Protein AF-A0A536Z764-F1 (afdb_monomer_lite)

pLDDT: mean 88.64, std 11.01, range [45.94, 98.25]

Sequence (79 aa):
MSVEERLPEPSNPLGMDGIEFIEYATSQPQAFGDLLQRMGFVPLARHRSREVMLYRQGPMNLIVNSHGATTAMPTVSAV

Foldseek 3Di:
DDPPPPDDDDDPPVPDDDWQAKEKEALCQPVVVVVCVVVPWDFDDADDPARWTWTDDVRYIYIYHDGPRPDHDIDMDID

Radius of gyration: 17.49 Å; chains: 1; bounding box: 34×39×53 Å

Structure (mmCIF, N/CA/C/O backbone):
data_AF-A0A536Z764-F1
#
_entry.id   AF-A0A536Z764-F1
#
loop_
_atom_site.group_PDB
_atom_site.id
_atom_site.type_symbol
_atom_site.label_atom_id
_atom_site.label_alt_id
_atom_site.label_comp_id
_atom_site.label_asym_id
_atom_site.label_entity_id
_atom_site.label_seq_id
_atom_site.pdbx_PDB_ins_code
_atom_site.Cartn_x
_atom_site.Cartn_y
_atom_site.Cartn_z
_atom_site.occupancy
_atom_site.B_iso_or_equiv
_atom_site.auth_seq_id
_atom_site.auth_comp_id
_atom_site.auth_asym_id
_atom_site.auth_atom_id
_atom_site.pdbx_PDB_model_num
ATOM 1 N N . MET A 1 1 ? 1.502 28.564 -40.063 1.00 45.94 1 MET A N 1
ATOM 2 C CA . MET A 1 1 ? 2.734 28.510 -39.254 1.00 45.94 1 MET A CA 1
ATOM 3 C C . MET A 1 1 ? 2.406 27.672 -38.037 1.00 45.94 1 MET A C 1
ATOM 5 O O . MET A 1 1 ? 1.664 28.141 -37.185 1.00 45.94 1 MET A O 1
ATOM 9 N N . SER A 1 2 ? 2.828 26.410 -38.036 1.00 58.25 2 SER A N 1
ATOM 10 C CA . SER A 1 2 ? 2.649 25.511 -36.895 1.00 58.25 2 SER A CA 1
ATOM 11 C C . SER A 1 2 ? 3.759 25.823 -35.904 1.00 58.25 2 SER A C 1
ATOM 13 O O . SER A 1 2 ? 4.934 25.753 -36.255 1.00 58.25 2 SER A O 1
ATOM 15 N N . VAL A 1 3 ? 3.392 26.270 -34.708 1.00 65.69 3 VAL A N 1
ATOM 16 C CA . VAL A 1 3 ? 4.351 26.432 -33.620 1.00 65.69 3 VAL A CA 1
ATOM 17 C C . VAL A 1 3 ? 4.523 25.044 -33.024 1.00 65.69 3 VAL A C 1
ATOM 19 O O . VAL A 1 3 ? 3.657 24.576 -32.292 1.00 65.69 3 VAL A O 1
ATOM 22 N N . GLU A 1 4 ? 5.590 24.350 -33.412 1.00 67.50 4 GLU A N 1
ATOM 23 C CA . GLU A 1 4 ? 6.024 23.156 -32.695 1.00 67.50 4 GLU A CA 1
ATOM 24 C C . GLU A 1 4 ? 6.454 23.605 -31.300 1.00 67.50 4 GLU A C 1
ATOM 26 O O . GLU A 1 4 ? 7.479 24.271 -31.122 1.00 67.50 4 GLU A O 1
ATOM 31 N N . GLU A 1 5 ? 5.619 23.304 -30.310 1.00 68.31 5 GLU A N 1
ATOM 32 C CA . GLU A 1 5 ? 5.936 23.515 -28.908 1.00 68.31 5 GLU A CA 1
ATOM 33 C C . GLU A 1 5 ? 7.103 22.591 -28.549 1.00 68.31 5 GLU A C 1
ATOM 35 O O . GLU A 1 5 ? 6.936 21.407 -28.260 1.00 68.31 5 GLU A O 1
ATOM 40 N N . ARG A 1 6 ? 8.326 23.123 -28.644 1.00 66.38 6 ARG A N 1
ATOM 41 C CA . ARG A 1 6 ? 9.540 22.450 -28.183 1.00 66.38 6 ARG A CA 1
ATOM 42 C C . ARG A 1 6 ? 9.501 22.391 -26.661 1.00 66.38 6 ARG A C 1
ATOM 44 O O . ARG A 1 6 ? 10.058 23.258 -25.989 1.00 66.38 6 ARG A O 1
ATOM 51 N N . LEU A 1 7 ? 8.835 21.373 -26.129 1.00 72.69 7 LEU A N 1
ATOM 52 C CA . LEU A 1 7 ? 8.971 20.999 -24.730 1.00 72.69 7 LEU A CA 1
ATOM 53 C C . LEU A 1 7 ? 10.456 20.678 -24.481 1.00 72.69 7 LEU A C 1
ATOM 55 O O . LEU A 1 7 ? 11.057 19.952 -25.280 1.00 72.69 7 LEU A O 1
ATOM 59 N N . PRO A 1 8 ? 11.088 21.254 -23.443 1.00 69.50 8 PRO A N 1
ATOM 60 C CA . PRO A 1 8 ? 12.455 20.896 -23.095 1.00 69.50 8 PRO A CA 1
ATOM 61 C C . PRO A 1 8 ? 12.521 19.387 -22.853 1.00 69.50 8 PRO A C 1
ATOM 63 O O . PRO A 1 8 ? 11.618 18.830 -22.225 1.00 69.50 8 PRO A O 1
ATOM 66 N N . GLU A 1 9 ? 13.572 18.728 -23.352 1.00 70.12 9 GLU A N 1
ATOM 67 C CA . GLU A 1 9 ? 13.775 17.318 -23.030 1.00 70.12 9 GLU A CA 1
ATOM 68 C C . GLU A 1 9 ? 13.847 17.191 -21.506 1.00 70.12 9 GLU A C 1
ATOM 70 O O . GLU A 1 9 ? 14.646 17.900 -20.879 1.00 70.12 9 GLU A O 1
ATOM 75 N N . PRO A 1 10 ? 12.983 16.368 -20.889 1.00 70.75 10 PRO A N 1
ATOM 76 C CA . PRO A 1 10 ? 12.937 16.265 -19.446 1.00 70.75 10 PRO A CA 1
ATOM 77 C C . PRO A 1 10 ? 14.278 15.717 -18.967 1.00 70.75 10 PRO A C 1
ATOM 79 O O . PRO A 1 10 ? 14.602 14.546 -19.160 1.00 70.75 10 PRO A O 1
ATOM 82 N N . SER A 1 11 ? 15.084 16.577 -18.346 1.00 81.25 11 SER A N 1
ATOM 83 C CA . SER A 1 11 ? 16.247 16.120 -17.607 1.00 81.25 11 SER A CA 1
ATOM 84 C C . SER A 1 11 ? 15.737 15.380 -16.372 1.00 81.25 11 SER A C 1
ATOM 86 O O . SER A 1 11 ? 14.905 15.892 -15.625 1.00 81.25 11 SER A O 1
ATOM 88 N N . ASN A 1 12 ? 16.219 14.155 -16.161 1.00 79.69 12 ASN A N 1
ATOM 89 C CA . ASN A 1 12 ? 15.900 13.351 -14.982 1.00 79.69 12 ASN A CA 1
ATOM 90 C C . ASN A 1 12 ? 17.125 13.261 -14.053 1.00 79.69 12 ASN A C 1
ATOM 92 O O . ASN A 1 12 ? 17.725 12.194 -13.928 1.00 79.69 12 ASN A O 1
ATOM 96 N N . PRO A 1 13 ? 17.552 14.372 -13.419 1.00 86.31 13 PRO A N 1
ATOM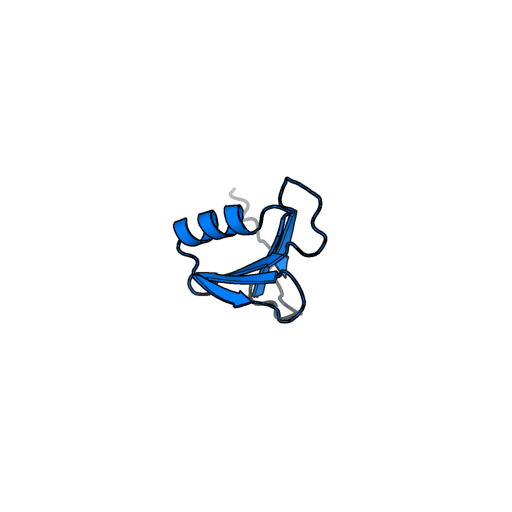 97 C CA . PRO A 1 13 ? 18.753 14.397 -12.582 1.00 86.31 13 PRO A CA 1
ATOM 98 C C . PRO A 1 13 ? 18.628 13.519 -11.331 1.00 86.31 13 PRO A C 1
ATOM 100 O O . PRO A 1 13 ? 19.639 13.123 -10.761 1.00 86.31 13 PRO A O 1
ATOM 103 N N . LEU A 1 14 ? 17.396 13.221 -10.908 1.00 84.62 14 LEU A N 1
ATOM 104 C CA . LEU A 1 14 ? 17.102 12.346 -9.774 1.00 84.62 14 LEU A CA 1
ATOM 105 C C . LEU A 1 14 ? 16.989 10.869 -10.176 1.00 84.62 14 LEU A C 1
ATOM 107 O O . LEU A 1 14 ? 16.910 10.018 -9.297 1.00 84.62 14 LEU A O 1
ATOM 111 N N . GLY A 1 15 ? 16.979 10.559 -11.478 1.00 86.81 15 GLY A N 1
ATOM 112 C CA . GLY A 1 15 ? 16.855 9.190 -11.976 1.00 86.81 15 GLY A CA 1
ATOM 113 C C . GLY A 1 15 ? 15.535 8.510 -11.605 1.00 86.81 15 GLY A C 1
ATOM 114 O O . GLY A 1 15 ? 15.515 7.294 -11.456 1.00 86.81 15 GLY A O 1
ATOM 115 N N . MET A 1 16 ? 14.448 9.268 -11.423 1.00 87.44 16 MET A N 1
ATOM 116 C CA . MET A 1 16 ? 13.139 8.699 -11.086 1.00 87.44 16 MET A CA 1
ATOM 117 C C . MET A 1 16 ? 12.624 7.841 -12.245 1.00 87.44 16 MET A C 1
ATOM 119 O O . MET A 1 16 ? 12.568 8.321 -13.378 1.00 87.44 16 MET A O 1
ATOM 123 N N . ASP A 1 17 ? 12.244 6.599 -11.960 1.00 87.44 17 ASP A N 1
ATOM 124 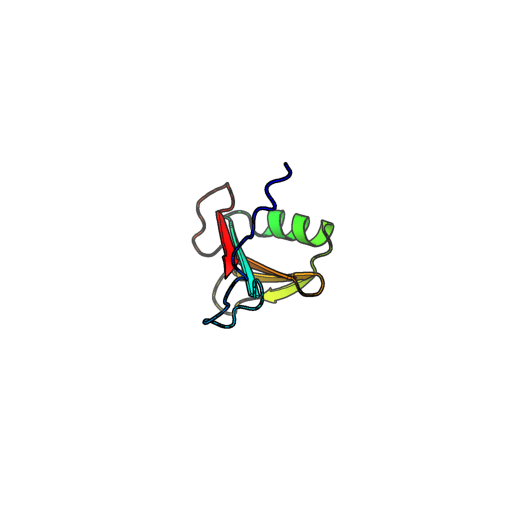C CA . ASP A 1 17 ? 11.745 5.638 -12.946 1.00 87.44 17 ASP A CA 1
ATOM 125 C C . ASP A 1 17 ? 10.320 5.203 -12.586 1.00 87.44 17 ASP A C 1
ATOM 127 O O . ASP A 1 17 ? 10.067 4.112 -12.079 1.00 87.44 17 ASP A O 1
ATOM 131 N N . GLY A 1 18 ? 9.376 6.119 -12.797 1.00 87.38 18 GLY A N 1
ATOM 132 C CA . GLY A 1 18 ? 7.963 5.881 -12.520 1.00 87.38 18 GLY A CA 1
ATOM 133 C C . GLY A 1 18 ? 7.596 5.955 -11.037 1.00 87.38 18 GLY A C 1
ATOM 134 O O . GLY A 1 18 ? 8.202 6.699 -10.272 1.00 87.38 18 GLY A O 1
ATOM 135 N N . ILE A 1 19 ? 6.531 5.234 -10.684 1.00 92.25 19 ILE A N 1
ATOM 136 C CA . ILE A 1 19 ? 5.933 5.190 -9.344 1.00 92.25 19 ILE A CA 1
ATOM 137 C C . ILE A 1 19 ? 6.191 3.799 -8.775 1.00 92.25 19 ILE A C 1
ATOM 139 O O . ILE A 1 19 ? 5.788 2.803 -9.381 1.00 92.25 19 ILE A O 1
ATOM 143 N N . GLU A 1 20 ? 6.807 3.731 -7.600 1.00 92.88 20 GLU A N 1
ATOM 144 C CA . GLU A 1 20 ? 7.107 2.466 -6.930 1.00 92.88 20 GLU A CA 1
ATOM 145 C C . GLU A 1 20 ? 5.824 1.857 -6.352 1.00 92.88 20 GLU A C 1
ATOM 147 O O . GLU A 1 20 ? 5.571 0.656 -6.494 1.00 92.88 20 GLU A O 1
ATOM 152 N N . PHE A 1 21 ? 4.985 2.685 -5.716 1.00 95.25 21 PHE A N 1
ATOM 153 C CA . PHE A 1 21 ? 3.674 2.282 -5.212 1.00 95.25 21 PHE A CA 1
ATOM 154 C C . PHE A 1 21 ? 2.700 3.452 -5.032 1.00 95.25 21 PHE A C 1
ATOM 156 O O . PHE A 1 21 ? 3.077 4.614 -4.891 1.00 95.25 21 PHE A O 1
ATOM 163 N N . ILE A 1 22 ? 1.417 3.103 -4.954 1.00 96.06 22 ILE A N 1
ATOM 164 C CA . ILE A 1 22 ? 0.333 4.008 -4.565 1.00 96.06 22 ILE A CA 1
ATOM 165 C C . ILE A 1 22 ? -0.194 3.573 -3.199 1.00 96.06 22 ILE A C 1
ATOM 167 O O . ILE A 1 22 ? -0.522 2.405 -3.010 1.00 96.06 22 ILE A O 1
ATOM 171 N N . GLU A 1 23 ? -0.306 4.491 -2.247 1.00 96.25 23 GLU A N 1
ATOM 172 C CA . GLU A 1 23 ? -0.915 4.242 -0.941 1.00 96.25 23 GLU A CA 1
ATOM 173 C C . GLU A 1 23 ? -2.327 4.834 -0.874 1.00 96.25 23 GLU A C 1
ATOM 175 O O . GLU A 1 23 ? -2.537 6.012 -1.158 1.00 96.25 23 GLU A O 1
ATOM 180 N N . TYR A 1 24 ? -3.288 4.012 -0.452 1.00 95.38 24 TYR A N 1
ATOM 181 C CA . TYR A 1 24 ? -4.647 4.407 -0.109 1.00 95.38 24 TYR A CA 1
ATOM 182 C C . TYR A 1 24 ? -4.868 4.296 1.394 1.00 95.38 24 TYR A C 1
ATOM 184 O O . TYR A 1 24 ? -4.770 3.207 1.963 1.00 95.38 24 TYR A O 1
ATOM 192 N N . ALA A 1 25 ? -5.245 5.404 2.026 1.00 94.81 25 ALA A N 1
ATOM 193 C CA . ALA A 1 25 ? -5.664 5.423 3.420 1.00 94.81 25 ALA A CA 1
ATOM 194 C C . ALA A 1 25 ? -7.193 5.332 3.512 1.00 94.81 25 ALA A C 1
ATOM 196 O O . ALA A 1 25 ? -7.877 6.216 3.003 1.00 94.81 25 ALA A O 1
ATOM 197 N N . THR A 1 26 ? -7.748 4.295 4.145 1.00 93.75 26 THR A N 1
ATOM 198 C CA . THR A 1 26 ? -9.209 4.100 4.247 1.00 93.75 26 THR A CA 1
ATOM 199 C C . THR A 1 26 ? -9.632 3.441 5.557 1.00 93.75 26 THR A C 1
ATOM 201 O O . THR A 1 26 ? -8.962 2.540 6.055 1.00 93.75 26 THR A O 1
ATOM 204 N N . SER A 1 27 ? -10.782 3.852 6.096 1.00 94.00 27 SER A N 1
ATOM 205 C CA . SER A 1 27 ? -11.436 3.190 7.236 1.00 94.00 27 SER A CA 1
ATOM 206 C C . SER A 1 27 ? -12.174 1.892 6.858 1.00 94.00 27 SER A C 1
ATOM 208 O O . SER A 1 27 ? -12.651 1.183 7.740 1.00 94.00 27 SER A O 1
ATOM 210 N N . GLN A 1 28 ? -12.262 1.554 5.564 1.00 93.25 28 GLN A N 1
ATOM 211 C CA . GLN A 1 28 ? -12.981 0.379 5.047 1.00 93.25 28 GLN 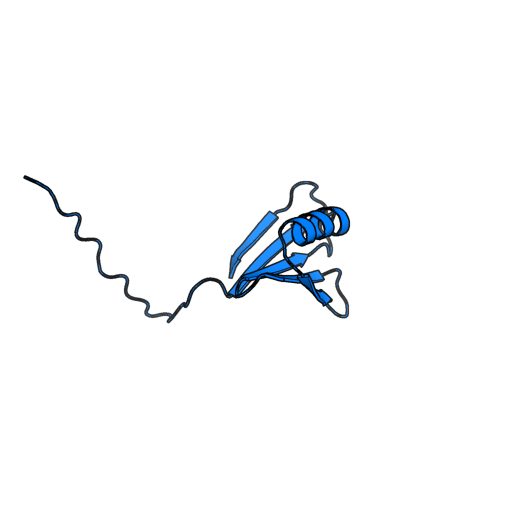A CA 1
ATOM 212 C C . GLN A 1 28 ? -12.065 -0.549 4.216 1.00 93.25 28 GLN A C 1
ATOM 214 O O . GLN A 1 28 ? -12.323 -0.786 3.031 1.00 93.25 28 GLN A O 1
ATOM 219 N N . PRO A 1 29 ? -10.983 -1.100 4.801 1.00 93.00 29 PRO A N 1
ATOM 220 C CA . PRO A 1 29 ? -9.964 -1.839 4.053 1.00 93.00 29 PRO A CA 1
ATOM 221 C C . PRO A 1 29 ? -10.479 -3.138 3.423 1.00 93.00 29 PRO A C 1
ATOM 223 O O . PRO A 1 29 ? -9.969 -3.532 2.379 1.00 93.00 29 PRO A O 1
ATOM 226 N N . GLN A 1 30 ? -11.478 -3.803 4.018 1.00 92.88 30 GLN A N 1
ATOM 227 C CA . GLN A 1 30 ? -12.050 -5.034 3.458 1.00 92.88 30 GLN A CA 1
ATOM 228 C 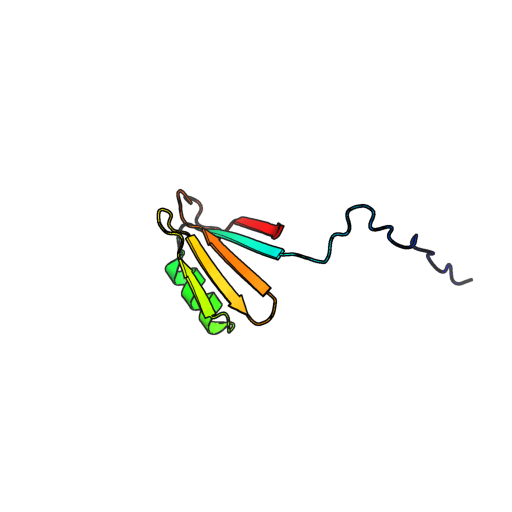C . GLN A 1 30 ? -12.841 -4.743 2.181 1.00 92.88 30 GLN A C 1
ATOM 230 O O . GLN A 1 30 ? -12.548 -5.324 1.143 1.00 92.88 30 GLN A O 1
ATOM 235 N N . ALA A 1 31 ? -13.774 -3.786 2.229 1.00 93.50 31 ALA A N 1
ATOM 236 C CA . ALA A 1 31 ? -14.573 -3.405 1.064 1.00 93.50 31 ALA A CA 1
ATOM 237 C C . ALA A 1 31 ? -13.692 -2.894 -0.087 1.00 93.50 31 ALA A C 1
ATOM 239 O O . ALA A 1 31 ? -13.923 -3.223 -1.251 1.00 93.50 31 ALA A O 1
ATOM 240 N N . PHE A 1 32 ? -12.647 -2.126 0.239 1.00 94.06 32 PHE A N 1
ATOM 241 C CA . PHE A 1 32 ? -11.682 -1.675 -0.757 1.00 94.06 32 PHE A CA 1
ATOM 242 C C . PHE A 1 32 ? -10.834 -2.833 -1.303 1.00 94.06 32 PHE A C 1
ATOM 244 O O . PHE A 1 32 ? -10.646 -2.938 -2.511 1.00 94.06 32 PHE A O 1
ATOM 251 N N . GLY A 1 33 ? -10.388 -3.750 -0.442 1.00 95.50 33 GLY A N 1
ATOM 252 C CA . GLY A 1 33 ? -9.680 -4.965 -0.844 1.00 95.50 33 GLY A CA 1
ATOM 253 C C . GLY A 1 33 ? -10.484 -5.847 -1.800 1.00 95.50 33 GLY A C 1
ATOM 254 O O . GLY A 1 33 ? -9.948 -6.306 -2.808 1.00 95.50 33 GLY A O 1
ATOM 255 N N . ASP A 1 34 ? -11.780 -6.022 -1.543 1.00 96.62 34 ASP A N 1
ATOM 256 C CA . ASP A 1 34 ? -12.682 -6.782 -2.413 1.00 96.62 34 ASP A CA 1
ATOM 257 C C . ASP A 1 34 ? -12.816 -6.138 -3.800 1.00 96.62 34 ASP A C 1
ATOM 259 O O . ASP A 1 34 ? -12.842 -6.835 -4.818 1.00 96.62 34 ASP A O 1
ATOM 263 N N . LEU A 1 35 ? -12.873 -4.803 -3.865 1.00 95.81 35 LEU A N 1
ATOM 264 C CA . LEU A 1 35 ? -12.871 -4.066 -5.129 1.00 95.81 35 LEU A CA 1
ATOM 265 C C . LEU A 1 35 ? -11.555 -4.269 -5.889 1.00 95.81 35 LEU A C 1
ATOM 267 O O . LEU A 1 35 ? -11.584 -4.579 -7.080 1.00 95.81 35 LEU A O 1
ATOM 271 N N . LEU A 1 36 ? -10.414 -4.148 -5.207 1.00 96.75 36 LEU A N 1
ATOM 272 C CA . LEU A 1 36 ? -9.097 -4.359 -5.813 1.00 96.75 36 LEU A CA 1
ATOM 273 C C . LEU A 1 36 ? -8.970 -5.768 -6.404 1.00 96.75 36 LEU A C 1
ATOM 275 O O . LEU A 1 36 ? -8.522 -5.922 -7.541 1.00 96.75 36 LEU A O 1
ATOM 279 N N . GLN A 1 37 ? -9.434 -6.790 -5.683 1.00 96.94 37 GLN A N 1
ATOM 280 C CA . GLN A 1 37 ? -9.432 -8.165 -6.184 1.00 96.94 37 GLN A CA 1
ATOM 281 C C . GLN A 1 37 ? -10.308 -8.335 -7.429 1.00 96.94 37 GLN A C 1
ATOM 283 O O . GLN A 1 37 ? -9.886 -8.974 -8.392 1.00 96.94 37 GLN A O 1
ATOM 288 N N . ARG A 1 38 ? -11.488 -7.700 -7.473 1.00 97.81 38 ARG A N 1
ATOM 289 C CA . ARG A 1 38 ? -12.348 -7.684 -8.673 1.00 97.81 38 ARG A CA 1
ATOM 290 C C . ARG A 1 38 ? -11.692 -6.988 -9.867 1.00 97.81 38 ARG A C 1
ATOM 292 O O . ARG A 1 38 ? -11.983 -7.344 -11.003 1.00 97.81 38 ARG A O 1
ATOM 299 N N . MET A 1 39 ? -10.808 -6.023 -9.619 1.00 96.88 39 MET A N 1
ATOM 300 C CA . MET A 1 39 ? -10.017 -5.341 -10.650 1.00 96.88 39 MET A CA 1
ATOM 301 C C . MET A 1 39 ? -8.773 -6.133 -11.089 1.00 96.88 39 MET A C 1
ATOM 303 O O . MET A 1 39 ? -8.075 -5.710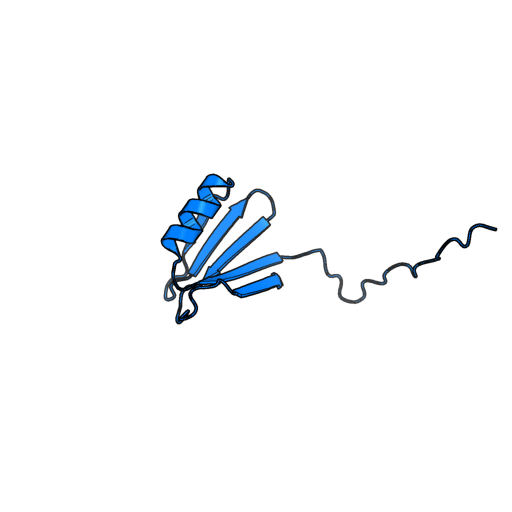 -12.009 1.00 96.88 39 MET A O 1
ATOM 307 N N . GLY A 1 40 ? -8.500 -7.286 -10.467 1.00 97.19 40 GLY A N 1
ATOM 308 C CA . GLY A 1 40 ? -7.384 -8.166 -10.815 1.00 97.19 40 GLY A CA 1
ATOM 309 C C . GLY A 1 40 ? -6.107 -7.938 -10.004 1.00 97.19 40 GL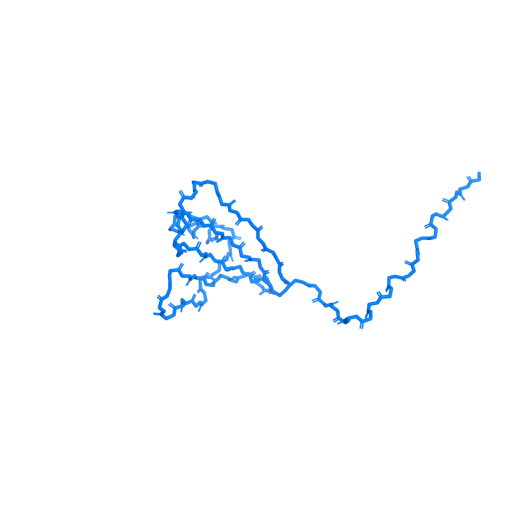Y A C 1
ATOM 310 O O . GLY A 1 40 ? -5.061 -8.470 -10.374 1.00 97.19 40 GLY A O 1
ATOM 311 N N . PHE A 1 41 ? -6.167 -7.176 -8.910 1.00 98.06 41 PHE A N 1
ATOM 312 C CA . PHE A 1 41 ? -5.073 -7.118 -7.943 1.00 98.06 41 PHE A CA 1
ATOM 313 C C . PHE A 1 41 ? -5.089 -8.341 -7.026 1.00 98.06 41 PHE A C 1
ATOM 315 O O . PHE A 1 41 ? -6.142 -8.801 -6.594 1.00 98.06 41 PHE A O 1
ATOM 322 N N . VAL A 1 42 ? -3.909 -8.827 -6.653 1.00 97.88 42 VAL A N 1
ATOM 323 C CA . VAL A 1 42 ? -3.762 -9.923 -5.690 1.00 97.88 42 VAL A CA 1
ATOM 324 C C . VAL A 1 42 ? -3.142 -9.416 -4.387 1.00 97.88 42 VAL A C 1
ATOM 326 O O . VAL A 1 42 ? -2.195 -8.625 -4.445 1.00 97.88 42 VAL A O 1
ATOM 329 N N . PRO A 1 43 ? -3.638 -9.837 -3.208 1.00 97.44 43 PRO A N 1
ATOM 330 C CA . PRO A 1 43 ? -2.986 -9.527 -1.942 1.00 97.44 43 PRO A CA 1
ATOM 331 C C . PRO A 1 43 ? -1.653 -10.278 -1.866 1.00 97.44 43 PRO A C 1
ATOM 333 O O . PRO A 1 43 ? -1.607 -11.500 -1.997 1.00 97.44 43 PRO A O 1
ATOM 336 N N . LEU A 1 44 ? -0.562 -9.543 -1.663 1.00 97.50 44 LEU A N 1
ATOM 337 C CA . LEU A 1 44 ? 0.797 -10.083 -1.695 1.00 97.50 44 LEU A CA 1
ATOM 338 C C . LEU A 1 44 ? 1.426 -10.170 -0.304 1.00 97.50 44 LEU A C 1
ATOM 340 O O . LEU A 1 44 ? 2.128 -11.130 0.004 1.00 97.50 44 LEU A O 1
ATOM 344 N N . ALA A 1 45 ? 1.194 -9.165 0.540 1.00 97.06 45 ALA A N 1
ATOM 345 C CA . ALA A 1 45 ? 1.771 -9.124 1.876 1.00 97.06 45 ALA A CA 1
ATOM 346 C C . ALA A 1 45 ? 0.900 -8.329 2.847 1.00 97.06 45 ALA A C 1
ATOM 348 O O . ALA A 1 45 ? 0.187 -7.401 2.468 1.00 97.06 45 ALA A O 1
ATOM 349 N N . ARG A 1 46 ? 1.009 -8.666 4.132 1.00 96.69 46 ARG A N 1
ATOM 350 C CA . ARG A 1 46 ? 0.427 -7.903 5.237 1.00 96.69 46 ARG A CA 1
ATOM 351 C C . ARG A 1 46 ? 1.551 -7.368 6.116 1.00 96.69 46 ARG A C 1
ATOM 353 O O . ARG A 1 46 ? 2.509 -8.084 6.411 1.00 96.69 46 ARG A O 1
ATOM 360 N N . HIS A 1 47 ? 1.424 -6.125 6.562 1.00 96.44 47 HIS A N 1
ATOM 361 C CA . HIS A 1 47 ? 2.347 -5.562 7.537 1.00 96.44 47 HIS A CA 1
ATOM 362 C C . HIS A 1 47 ? 2.219 -6.277 8.894 1.00 96.44 47 HIS A C 1
ATOM 364 O O . HIS A 1 47 ? 1.128 -6.651 9.320 1.00 96.44 47 HIS A O 1
ATOM 370 N N . ARG A 1 48 ? 3.340 -6.460 9.602 1.00 92.94 48 ARG A N 1
ATOM 371 C CA . ARG A 1 48 ? 3.401 -7.299 10.816 1.00 92.94 48 ARG A CA 1
ATOM 372 C C . ARG A 1 48 ? 2.613 -6.726 11.998 1.00 92.94 48 ARG A C 1
ATOM 374 O O . ARG A 1 48 ? 1.980 -7.480 12.725 1.00 92.94 48 ARG A O 1
ATOM 381 N N . SER A 1 49 ? 2.637 -5.402 12.160 1.00 92.62 49 SER A N 1
ATOM 382 C CA . SER A 1 49 ? 2.108 -4.724 13.362 1.00 92.62 49 SER A CA 1
ATOM 383 C C . SER A 1 49 ? 1.063 -3.645 13.074 1.00 92.62 49 SER A C 1
ATOM 385 O O . SER A 1 49 ? 0.588 -2.991 13.993 1.00 92.62 49 SER A O 1
ATOM 387 N N . ARG A 1 50 ? 0.739 -3.401 11.802 1.00 91.88 50 ARG A N 1
ATOM 388 C CA . ARG A 1 50 ? -0.177 -2.329 11.378 1.00 91.88 50 ARG A CA 1
ATOM 389 C C . ARG A 1 50 ? -1.205 -2.922 10.437 1.00 91.88 50 ARG A C 1
ATOM 391 O O . ARG A 1 50 ? -0.922 -3.913 9.764 1.00 91.88 50 ARG A O 1
ATOM 398 N N . GLU A 1 51 ? -2.373 -2.303 10.377 1.00 92.69 51 GLU A N 1
ATOM 399 C CA . GLU A 1 51 ? -3.416 -2.687 9.432 1.00 92.69 51 GLU A CA 1
ATOM 400 C C . GLU A 1 51 ? -3.091 -2.126 8.048 1.00 92.69 51 GLU A C 1
ATOM 402 O O . GLU A 1 51 ? -3.650 -1.133 7.598 1.00 92.69 51 GLU A O 1
ATOM 407 N N . VAL A 1 52 ? -2.091 -2.738 7.416 1.00 96.12 52 VAL A N 1
ATOM 408 C CA . VAL A 1 52 ? -1.598 -2.358 6.095 1.00 96.12 52 VAL A CA 1
ATOM 409 C C . VAL A 1 52 ? -1.454 -3.614 5.245 1.00 96.12 52 VAL A C 1
ATOM 411 O O . VAL A 1 52 ? -0.901 -4.620 5.705 1.00 96.12 52 VAL A O 1
ATOM 414 N N . MET A 1 53 ? -1.948 -3.559 4.011 1.00 97.62 53 MET A N 1
ATOM 415 C CA . MET A 1 53 ? -1.908 -4.659 3.054 1.00 97.62 53 MET A CA 1
ATOM 416 C C . MET A 1 53 ? -1.344 -4.193 1.715 1.00 97.62 53 MET A C 1
ATOM 418 O O . MET A 1 53 ? -1.746 -3.160 1.195 1.00 97.62 53 MET A O 1
ATOM 422 N N . LEU A 1 54 ? -0.422 -4.974 1.163 1.00 97.50 54 LEU A N 1
ATOM 423 C CA . LEU A 1 54 ? 0.134 -4.783 -0.167 1.00 97.50 54 LEU A CA 1
ATOM 424 C C . LEU A 1 54 ? -0.652 -5.626 -1.170 1.00 97.50 54 LEU A C 1
ATOM 426 O O . LEU A 1 54 ? -0.792 -6.837 -0.993 1.00 97.50 54 LEU A O 1
ATOM 430 N N . TYR A 1 55 ? -1.085 -4.981 -2.240 1.00 98.25 55 TYR A N 1
ATOM 431 C CA . TYR A 1 55 ? -1.713 -5.562 -3.412 1.00 98.25 55 TYR A CA 1
ATOM 432 C C . TYR A 1 55 ? -0.828 -5.348 -4.639 1.00 98.25 55 TYR A C 1
ATOM 434 O O . TYR A 1 55 ? -0.131 -4.337 -4.741 1.00 98.25 55 TYR A O 1
ATOM 442 N N . ARG A 1 56 ? -0.868 -6.286 -5.589 1.00 97.94 56 ARG A N 1
ATOM 443 C CA . ARG A 1 56 ? -0.106 -6.191 -6.840 1.00 97.94 56 ARG A CA 1
ATOM 444 C C . ARG A 1 56 ? -0.936 -6.605 -8.050 1.00 97.94 56 ARG A C 1
ATOM 446 O O . ARG A 1 56 ? -1.671 -7.586 -7.984 1.00 97.94 56 ARG A O 1
ATOM 453 N N . GLN A 1 57 ? -0.765 -5.890 -9.158 1.00 97.56 57 GLN A N 1
ATOM 454 C CA . GLN A 1 57 ? -1.243 -6.274 -10.488 1.00 97.56 57 GLN A CA 1
ATOM 455 C C . GLN A 1 57 ? -0.133 -5.982 -11.504 1.00 97.56 57 GLN A C 1
ATOM 457 O O . GLN A 1 57 ? 0.152 -4.827 -11.813 1.00 97.56 57 GLN A O 1
ATOM 462 N N . GLY A 1 58 ? 0.536 -7.026 -12.004 1.00 94.88 58 GLY A N 1
ATOM 463 C CA . GLY A 1 58 ? 1.720 -6.851 -12.852 1.00 94.88 58 GLY A CA 1
ATOM 464 C C . GLY A 1 58 ? 2.807 -6.027 -12.133 1.00 94.88 58 GLY A C 1
ATOM 465 O O . GLY A 1 58 ? 3.189 -6.411 -11.024 1.00 94.88 58 GLY A O 1
ATOM 466 N N . PRO A 1 59 ? 3.299 -4.919 -12.723 1.00 94.62 59 PRO A N 1
ATOM 467 C CA . PRO A 1 59 ? 4.302 -4.060 -12.092 1.00 94.62 59 PRO A CA 1
ATOM 468 C C . PRO A 1 59 ? 3.721 -3.087 -11.051 1.00 94.62 59 PRO A C 1
ATOM 470 O O . PRO A 1 59 ? 4.483 -2.513 -10.282 1.00 94.62 59 PRO A O 1
ATOM 473 N N . MET A 1 60 ? 2.397 -2.890 -10.999 1.00 95.94 60 MET A N 1
ATOM 474 C CA . MET A 1 60 ? 1.789 -1.915 -10.089 1.00 95.94 60 MET A CA 1
ATOM 475 C C . MET A 1 60 ? 1.698 -2.450 -8.664 1.00 95.94 60 MET A C 1
ATOM 477 O O . MET A 1 60 ? 1.153 -3.534 -8.430 1.00 95.94 60 MET A O 1
ATOM 481 N N . ASN A 1 61 ? 2.154 -1.637 -7.713 1.00 97.25 61 ASN A N 1
ATOM 482 C CA . ASN A 1 61 ? 2.029 -1.890 -6.284 1.00 97.25 61 ASN A CA 1
ATOM 483 C C . ASN A 1 61 ? 1.035 -0.917 -5.661 1.00 97.25 61 ASN A C 1
ATOM 485 O O . ASN A 1 61 ? 1.103 0.293 -5.881 1.00 97.25 61 ASN A O 1
ATOM 489 N N . LEU A 1 62 ? 0.131 -1.453 -4.848 1.00 97.50 62 LEU A N 1
ATOM 490 C CA . LEU A 1 62 ? -0.873 -0.667 -4.153 1.00 97.50 62 LEU A CA 1
ATOM 491 C C . LEU A 1 62 ? -0.894 -1.057 -2.676 1.00 97.50 62 LEU A C 1
ATOM 493 O O . LEU A 1 62 ? -1.068 -2.222 -2.326 1.00 97.50 62 LEU A O 1
ATOM 497 N N . ILE A 1 63 ? -0.690 -0.082 -1.803 1.00 97.50 63 ILE A N 1
ATOM 498 C CA . ILE A 1 63 ? -0.723 -0.237 -0.354 1.00 97.50 63 ILE A CA 1
ATOM 499 C C . ILE A 1 63 ? -2.074 0.259 0.147 1.00 97.50 63 ILE A C 1
ATOM 501 O O . ILE A 1 63 ? -2.445 1.404 -0.074 1.00 97.50 63 ILE A O 1
ATOM 505 N N . VAL A 1 64 ? -2.813 -0.591 0.849 1.00 96.56 64 VAL A N 1
ATOM 506 C CA . VAL A 1 64 ? -4.037 -0.210 1.558 1.00 96.56 64 VAL A CA 1
ATOM 507 C C . VAL A 1 64 ? -3.702 -0.089 3.032 1.00 96.56 64 VAL A C 1
ATOM 509 O O . VAL A 1 64 ? -3.355 -1.084 3.667 1.00 96.56 64 VAL A O 1
ATOM 512 N N . ASN A 1 65 ? -3.803 1.118 3.570 1.00 95.56 65 ASN A N 1
ATOM 513 C CA . ASN A 1 65 ? -3.522 1.442 4.958 1.00 95.56 65 ASN A CA 1
ATOM 514 C C . ASN A 1 65 ? -4.816 1.843 5.678 1.00 95.56 65 ASN A C 1
ATOM 516 O O . ASN A 1 65 ? -5.450 2.839 5.341 1.00 95.56 65 ASN A O 1
ATOM 520 N N . SER A 1 66 ? -5.209 1.082 6.694 1.00 92.75 66 SER A N 1
ATOM 521 C CA . SER A 1 66 ? -6.329 1.431 7.576 1.00 92.75 66 SER A CA 1
ATOM 522 C C . SER A 1 66 ? -5.891 1.773 8.993 1.00 92.75 66 SER A C 1
ATOM 524 O O . SER A 1 66 ? -6.724 2.008 9.866 1.00 92.75 66 SER A O 1
ATOM 526 N N . HIS A 1 67 ? -4.585 1.840 9.250 1.00 86.44 67 HIS A N 1
ATOM 527 C CA . HIS A 1 67 ? -4.068 2.138 10.574 1.00 86.44 67 HIS A CA 1
ATOM 528 C C . HIS A 1 67 ? -4.345 3.598 10.950 1.00 86.44 67 HIS A C 1
ATOM 530 O O . HIS A 1 67 ? -3.657 4.508 10.490 1.00 86.44 67 HIS A O 1
ATOM 536 N N . GLY A 1 68 ? -5.345 3.811 11.808 1.00 83.50 68 GLY A N 1
ATOM 537 C CA . GLY A 1 68 ? -5.755 5.147 12.248 1.00 83.50 68 GLY A CA 1
ATOM 538 C C . GLY A 1 68 ? -6.535 5.937 11.193 1.00 83.50 68 GLY A C 1
ATOM 539 O O . GLY A 1 68 ? -6.732 7.138 11.362 1.00 83.50 68 GLY A O 1
ATOM 540 N N . ALA A 1 69 ? -6.982 5.290 10.113 1.00 80.25 69 ALA A N 1
ATOM 541 C CA . ALA A 1 69 ? -7.808 5.935 9.104 1.00 80.25 69 ALA A CA 1
ATOM 542 C C . ALA A 1 69 ? -9.229 6.142 9.650 1.00 80.25 69 ALA A C 1
ATOM 544 O O . ALA A 1 69 ? -9.938 5.183 9.948 1.00 80.25 69 ALA A O 1
ATOM 545 N N . THR A 1 70 ? -9.646 7.399 9.780 1.00 75.81 70 THR A N 1
ATOM 546 C CA . THR A 1 70 ? -10.975 7.777 10.293 1.00 75.81 70 THR A CA 1
ATOM 547 C C . THR A 1 70 ? -11.919 8.262 9.195 1.00 75.81 70 THR A C 1
ATOM 549 O O . THR A 1 70 ? -13.134 8.271 9.382 1.00 75.81 70 THR A O 1
ATOM 552 N N . THR A 1 71 ? -11.380 8.645 8.037 1.00 73.19 71 THR A N 1
ATOM 553 C CA . THR A 1 71 ? -12.160 9.178 6.918 1.00 73.19 71 THR A CA 1
ATOM 554 C C . THR A 1 71 ? -12.837 8.053 6.133 1.00 73.19 71 THR A C 1
ATOM 556 O O . THR A 1 71 ? -12.251 6.995 5.882 1.00 73.19 71 THR A O 1
ATOM 559 N N . ALA A 1 72 ? -14.092 8.282 5.740 1.00 70.62 72 ALA A N 1
ATOM 560 C CA . ALA A 1 72 ? -14.848 7.362 4.889 1.00 70.62 72 ALA A CA 1
ATOM 561 C C . ALA A 1 72 ? -14.371 7.403 3.426 1.00 70.62 72 ALA A C 1
ATOM 563 O O . ALA A 1 72 ? -14.315 6.373 2.761 1.00 70.62 72 ALA A O 1
ATOM 564 N N . MET A 1 73 ? -13.994 8.586 2.930 1.00 79.62 73 MET A N 1
ATOM 565 C CA . MET A 1 73 ? -13.363 8.738 1.618 1.00 79.62 73 MET A CA 1
ATOM 566 C C . MET A 1 73 ? -11.881 8.344 1.691 1.00 79.62 73 MET A C 1
ATOM 568 O O . MET A 1 73 ? -11.169 8.883 2.542 1.00 79.62 73 MET A O 1
ATOM 572 N N . PRO A 1 74 ? -11.402 7.440 0.818 1.00 80.19 74 PRO A N 1
ATOM 573 C CA . PRO A 1 74 ? -9.991 7.100 0.773 1.00 80.19 74 PRO A CA 1
ATOM 574 C C . PRO A 1 74 ? -9.132 8.290 0.336 1.00 80.19 74 PRO A C 1
ATOM 576 O O . PRO A 1 74 ? -9.467 8.966 -0.638 1.00 80.19 74 PRO A O 1
ATOM 579 N N . THR A 1 75 ? -8.003 8.508 1.005 1.00 89.62 75 THR A N 1
ATOM 580 C CA . THR A 1 75 ? -6.970 9.457 0.550 1.00 89.62 75 THR A CA 1
ATOM 581 C C . THR A 1 75 ? -5.911 8.705 -0.246 1.00 89.62 75 THR A C 1
ATOM 583 O O . THR A 1 75 ? -5.583 7.577 0.119 1.00 89.62 75 THR A O 1
ATOM 586 N N . VAL A 1 76 ? -5.372 9.317 -1.306 1.00 89.88 76 VAL A N 1
ATOM 587 C CA . VAL A 1 76 ? -4.355 8.712 -2.179 1.00 89.88 76 VAL A CA 1
ATOM 588 C C . VAL A 1 76 ? -3.028 9.467 -2.107 1.00 89.88 76 VAL A C 1
ATOM 590 O O . VAL A 1 76 ? -3.011 10.697 -2.132 1.00 89.88 76 VAL A O 1
ATOM 593 N N . SER A 1 77 ? -1.934 8.713 -2.062 1.00 90.75 77 SER A N 1
ATOM 594 C CA . SER A 1 77 ? -0.555 9.199 -2.159 1.00 90.75 77 SER A CA 1
ATOM 595 C C . SER A 1 77 ? 0.243 8.293 -3.100 1.00 90.75 77 SER A C 1
ATOM 597 O O . SER A 1 77 ? -0.068 7.109 -3.214 1.00 90.75 77 SER A O 1
ATOM 599 N N . ALA A 1 78 ? 1.275 8.819 -3.759 1.00 90.81 78 ALA A N 1
ATOM 600 C CA . ALA A 1 78 ? 2.164 8.051 -4.634 1.00 90.81 78 ALA A CA 1
ATOM 601 C C . ALA A 1 78 ? 3.626 8.417 -4.354 1.00 90.81 78 ALA A C 1
ATOM 603 O O . ALA A 1 78 ? 3.908 9.574 -4.025 1.00 90.81 78 ALA A O 1
ATOM 604 N N . VAL A 1 79 ? 4.515 7.427 -4.460 1.00 86.50 79 VAL A N 1
ATOM 605 C CA . VAL A 1 79 ? 5.969 7.567 -4.279 1.00 86.50 79 VAL A CA 1
ATOM 606 C C . VAL A 1 79 ? 6.687 7.095 -5.528 1.00 86.50 79 VAL A C 1
ATOM 608 O O . VAL A 1 79 ? 6.339 5.993 -6.012 1.00 86.50 79 VAL A O 1
#

Secondary structure (DSSP, 8-state):
------PPP---TT---S-S-EEEE-S-HHHHHHHHHHTT-EEEEE-SSSSEEEEEETTEEEEEE-TT---SSPEEEE-